Protein AF-A0A950QU11-F1 (afdb_monomer_lite)

Structure (mmCIF, N/CA/C/O backbone):
data_AF-A0A950QU11-F1
#
_entry.id   AF-A0A950QU11-F1
#
loop_
_atom_site.group_PDB
_atom_site.id
_atom_site.type_symbol
_atom_site.label_atom_id
_atom_site.label_alt_id
_atom_site.label_comp_id
_atom_site.label_asym_id
_atom_site.label_entity_id
_atom_site.label_seq_id
_atom_site.pdbx_PDB_ins_code
_atom_site.Cartn_x
_atom_site.Cartn_y
_atom_site.Cartn_z
_atom_site.occupancy
_atom_site.B_iso_or_equiv
_atom_site.auth_seq_id
_atom_site.auth_comp_id
_atom_site.auth_asym_id
_atom_site.auth_atom_id
_atom_site.pdbx_PDB_model_num
ATOM 1 N N . MET A 1 1 ? -15.672 21.286 4.332 1.00 70.62 1 MET A N 1
ATOM 2 C CA . MET A 1 1 ? -15.219 20.022 3.713 1.00 70.62 1 MET A CA 1
ATOM 3 C C . MET A 1 1 ? -14.478 19.255 4.798 1.00 70.62 1 MET A C 1
ATOM 5 O O . MET A 1 1 ? -13.525 19.804 5.331 1.00 70.62 1 MET A O 1
ATOM 9 N N . THR A 1 2 ? -14.972 18.096 5.230 1.00 87.19 2 THR A N 1
ATOM 10 C CA . THR A 1 2 ? -14.345 17.288 6.295 1.00 87.19 2 THR A CA 1
ATOM 11 C C . THR A 1 2 ? -13.383 16.281 5.669 1.00 87.19 2 THR A C 1
ATOM 13 O O . THR A 1 2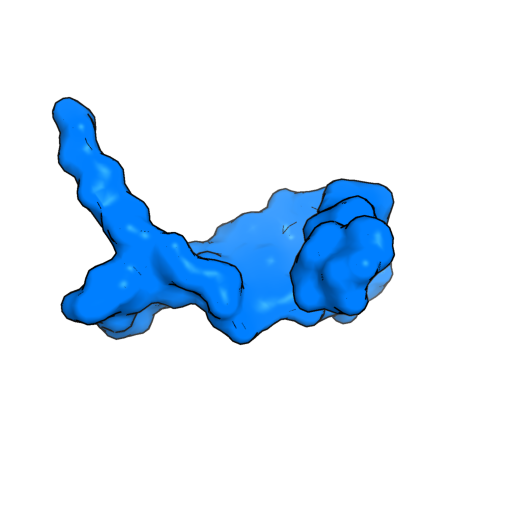 ? -13.788 15.547 4.769 1.00 87.19 2 THR A O 1
ATOM 16 N N . SER A 1 3 ? -12.123 16.259 6.106 1.00 91.25 3 SER A N 1
ATOM 17 C CA . SER A 1 3 ? -11.156 15.226 5.718 1.00 91.25 3 SER A CA 1
ATOM 18 C C . SER A 1 3 ? -11.348 13.965 6.563 1.00 91.25 3 SER A C 1
ATOM 20 O O . SER A 1 3 ? -11.787 14.039 7.709 1.00 91.25 3 SER A O 1
ATOM 22 N N . ILE A 1 4 ? -11.022 12.809 5.985 1.00 94.81 4 ILE A N 1
ATOM 23 C CA . ILE A 1 4 ? -10.987 11.520 6.684 1.00 94.81 4 ILE A CA 1
ATOM 24 C C . ILE A 1 4 ? -9.509 11.162 6.884 1.00 94.81 4 ILE A C 1
ATOM 26 O O . ILE A 1 4 ? -8.769 11.158 5.896 1.00 94.81 4 ILE A O 1
ATOM 30 N N . PRO A 1 5 ? -9.050 10.910 8.120 1.00 97.19 5 PRO A N 1
ATOM 31 C CA . PRO A 1 5 ? -7.669 10.521 8.371 1.00 97.19 5 PRO A CA 1
ATOM 32 C C . PRO A 1 5 ? -7.398 9.107 7.843 1.00 97.19 5 PRO A C 1
ATOM 34 O O . PRO A 1 5 ? -8.217 8.202 7.993 1.00 97.19 5 PRO A O 1
ATOM 37 N N . THR A 1 6 ? -6.231 8.909 7.235 1.00 97.69 6 THR A N 1
ATOM 38 C CA . THR A 1 6 ? -5.826 7.621 6.656 1.00 97.69 6 THR A CA 1
ATOM 39 C C . THR A 1 6 ? -4.362 7.317 6.942 1.00 97.69 6 THR A C 1
ATOM 41 O O . THR A 1 6 ? -3.559 8.241 7.084 1.00 97.69 6 THR A O 1
ATOM 44 N N . ARG A 1 7 ? -3.990 6.036 6.926 1.00 96.94 7 ARG A N 1
ATOM 45 C CA . ARG A 1 7 ? -2.595 5.575 6.896 1.00 96.94 7 ARG A CA 1
ATOM 46 C C . ARG A 1 7 ? -2.332 4.703 5.675 1.00 96.94 7 ARG A C 1
ATOM 48 O O . ARG A 1 7 ? -3.258 4.142 5.094 1.00 96.94 7 ARG A O 1
ATOM 55 N N . LEU A 1 8 ? -1.066 4.580 5.291 1.00 96.94 8 LEU A N 1
ATOM 56 C CA . LEU A 1 8 ? -0.677 3.625 4.261 1.00 96.94 8 LEU A CA 1
ATOM 57 C C . LEU A 1 8 ? -0.850 2.198 4.796 1.00 96.94 8 LEU A C 1
ATOM 59 O O . LEU A 1 8 ? -0.228 1.839 5.793 1.00 96.94 8 LEU A O 1
ATOM 63 N N . TYR A 1 9 ? -1.673 1.402 4.117 1.00 97.44 9 TYR A N 1
ATOM 64 C CA . TYR A 1 9 ? -1.876 -0.013 4.421 1.00 97.44 9 TYR A CA 1
ATOM 65 C C . TYR A 1 9 ? -0.897 -0.892 3.642 1.00 97.44 9 TYR A C 1
ATOM 67 O O . TYR A 1 9 ? -0.218 -1.743 4.212 1.00 97.44 9 TYR A O 1
ATOM 75 N N . SER A 1 10 ? -0.796 -0.669 2.329 1.00 97.62 10 SER A N 1
ATOM 76 C CA . SER A 1 10 ? 0.110 -1.427 1.467 1.00 97.62 10 SER A CA 1
ATOM 77 C C . SER A 1 10 ? 0.522 -0.642 0.229 1.00 97.62 10 SER A C 1
ATOM 79 O O . SER A 1 10 ? -0.220 0.202 -0.273 1.00 97.62 10 SER A O 1
ATOM 81 N N . LEU A 1 11 ? 1.685 -0.992 -0.311 1.00 97.81 11 LEU A N 1
ATOM 82 C CA . LEU A 1 11 ? 2.144 -0.582 -1.631 1.00 97.81 11 LEU A CA 1
ATOM 83 C C . LEU A 1 11 ? 2.567 -1.839 -2.392 1.00 97.81 11 LEU A C 1
ATOM 85 O O . LEU A 1 11 ? 3.371 -2.626 -1.894 1.00 97.81 11 LEU A O 1
ATOM 89 N N . SER A 1 12 ? 2.004 -2.064 -3.575 1.00 97.25 12 SER A N 1
ATOM 90 C CA . SER A 1 12 ? 2.291 -3.262 -4.370 1.00 97.25 12 SER A CA 1
ATOM 91 C C . SER A 1 12 ? 2.442 -2.917 -5.841 1.00 97.25 12 SER A C 1
ATOM 93 O O . SER A 1 12 ? 1.638 -2.170 -6.395 1.00 97.25 12 SER A O 1
ATOM 95 N N . GLN A 1 13 ? 3.455 -3.487 -6.486 1.00 96.25 13 GLN A N 1
ATOM 96 C CA . GLN A 1 13 ? 3.609 -3.401 -7.931 1.00 96.25 13 GLN A CA 1
ATOM 97 C C . GLN A 1 13 ? 2.699 -4.437 -8.601 1.00 96.25 13 GLN A C 1
ATOM 99 O O . GLN A 1 13 ? 2.765 -5.626 -8.289 1.00 96.25 13 GLN A O 1
ATOM 104 N N . VAL A 1 14 ? 1.862 -3.988 -9.534 1.00 94.38 14 VAL A N 1
ATOM 105 C CA . VAL A 1 14 ? 0.951 -4.838 -10.308 1.00 94.38 14 VAL A CA 1
ATOM 106 C C . VAL A 1 14 ? 1.185 -4.554 -11.788 1.00 94.38 14 VAL A C 1
ATOM 108 O O . VAL A 1 14 ? 0.695 -3.573 -12.347 1.00 94.38 14 VAL A O 1
ATOM 111 N N . GLY A 1 15 ? 1.983 -5.410 -12.427 1.00 91.38 15 GLY A N 1
ATOM 112 C CA . GLY A 1 15 ? 2.389 -5.228 -13.819 1.00 91.38 15 GLY A CA 1
ATOM 113 C C . GLY A 1 15 ? 3.182 -3.933 -14.023 1.00 91.38 15 GLY A C 1
ATOM 114 O O . GLY A 1 15 ? 4.218 -3.723 -13.389 1.00 91.38 15 GLY A O 1
ATOM 115 N N . GLY A 1 16 ? 2.693 -3.081 -14.929 1.00 93.75 16 GLY A N 1
ATOM 116 C CA . GLY A 1 16 ? 3.305 -1.802 -15.302 1.00 93.75 16 GLY A CA 1
ATOM 117 C C . GLY A 1 16 ? 2.882 -0.603 -14.444 1.00 93.75 16 GLY A C 1
ATOM 118 O O . GLY A 1 16 ? 3.084 0.532 -14.866 1.00 93.75 16 GLY A O 1
ATOM 119 N N . GLN A 1 17 ? 2.249 -0.834 -13.292 1.00 96.69 17 GLN A N 1
ATOM 120 C CA . GLN A 1 17 ? 1.763 0.199 -12.370 1.00 96.69 17 GLN A CA 1
ATOM 121 C C . GLN A 1 17 ? 1.951 -0.241 -10.912 1.00 96.69 17 GLN A C 1
ATOM 123 O 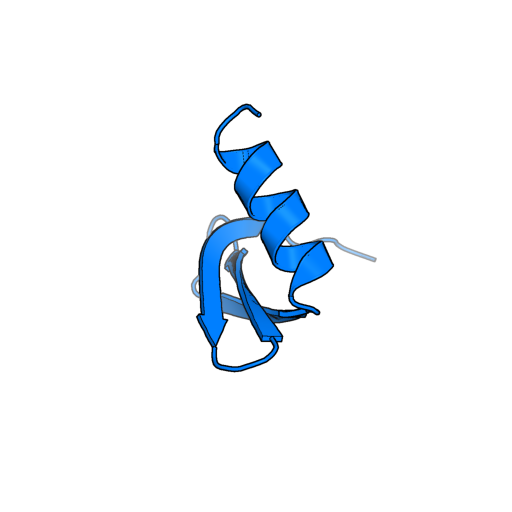O . GLN A 1 17 ? 2.302 -1.392 -10.635 1.00 96.69 17 GLN A O 1
ATOM 128 N N . CYS A 1 18 ? 1.682 0.667 -9.976 1.00 98.00 18 CYS A N 1
ATOM 129 C CA . CYS A 1 18 ? 1.622 0.370 -8.550 1.00 98.00 18 CYS A CA 1
ATOM 130 C C . CYS A 1 18 ? 0.230 0.679 -7.989 1.00 98.00 18 CYS A C 1
ATOM 132 O O . CYS A 1 18 ? -0.441 1.620 -8.419 1.00 98.00 18 CYS A O 1
ATOM 134 N N . VAL A 1 19 ? -0.184 -0.102 -6.994 1.00 98.19 19 VAL A N 1
ATOM 135 C CA . VAL A 1 19 ? -1.381 0.146 -6.190 1.00 98.19 19 VAL A CA 1
ATOM 136 C C . VAL A 1 19 ? -0.943 0.519 -4.787 1.00 98.19 19 VAL A C 1
ATOM 138 O O . VAL A 1 19 ? -0.311 -0.280 -4.091 1.00 98.19 19 VAL A O 1
ATOM 141 N N . MET A 1 20 ? -1.301 1.729 -4.376 1.00 97.88 20 MET A N 1
ATOM 142 C CA . MET A 1 20 ? -1.180 2.194 -3.002 1.00 97.88 20 MET A CA 1
ATOM 143 C C . MET A 1 20 ? -2.545 2.068 -2.328 1.00 97.88 20 MET A C 1
ATOM 145 O O . MET A 1 20 ? -3.516 2.654 -2.797 1.00 97.88 20 MET A O 1
ATOM 149 N N . VAL A 1 21 ? -2.643 1.306 -1.245 1.00 98.25 21 VAL A N 1
ATOM 150 C CA . VAL A 1 21 ? -3.888 1.164 -0.482 1.00 98.25 21 VAL A CA 1
ATOM 151 C C . VAL A 1 21 ? -3.790 2.014 0.772 1.00 98.25 21 VAL A C 1
ATOM 153 O O . VAL A 1 21 ? -2.873 1.837 1.576 1.00 98.25 21 VAL A O 1
ATOM 156 N N . LEU A 1 22 ? -4.741 2.928 0.939 1.00 98.31 22 LEU A N 1
ATOM 157 C CA . LEU A 1 22 ? -4.932 3.679 2.173 1.00 98.31 22 LEU A CA 1
ATOM 158 C C . LEU A 1 22 ? -5.992 2.994 3.036 1.00 98.31 22 LEU A C 1
ATOM 160 O O . LEU A 1 22 ? -7.030 2.568 2.531 1.00 98.31 22 LEU A O 1
ATOM 164 N N . GLU A 1 23 ? -5.732 2.924 4.331 1.00 98.31 23 GLU A N 1
ATOM 165 C CA . GLU A 1 23 ? -6.669 2.490 5.366 1.00 98.31 23 GLU A CA 1
ATOM 166 C C . GLU A 1 23 ? -7.177 3.717 6.116 1.00 98.31 23 GLU A C 1
ATOM 168 O O . GLU A 1 23 ? -6.383 4.564 6.532 1.00 98.31 23 GLU A O 1
ATOM 173 N N . GLU A 1 24 ? -8.492 3.816 6.293 1.00 98.00 24 GLU A N 1
ATOM 174 C CA . GLU A 1 24 ? -9.092 4.807 7.183 1.00 98.00 24 GLU A CA 1
ATOM 175 C C . GLU A 1 24 ? -8.687 4.559 8.642 1.00 98.00 24 GLU A C 1
ATOM 177 O O . GLU A 1 24 ? -8.784 3.441 9.143 1.00 98.00 24 GLU A O 1
ATOM 182 N N . ILE A 1 25 ? -8.281 5.619 9.344 1.00 97.19 25 ILE A N 1
ATOM 183 C CA . ILE A 1 25 ? -8.064 5.546 10.791 1.00 97.19 25 ILE A CA 1
ATOM 184 C C . ILE A 1 25 ? -9.438 5.509 11.476 1.00 97.19 25 ILE A C 1
ATOM 186 O O . ILE A 1 25 ? -10.287 6.353 11.200 1.00 97.19 25 ILE A O 1
ATOM 190 N N . ASP A 1 26 ? -9.640 4.526 12.355 1.00 95.88 26 ASP A N 1
ATOM 191 C CA . ASP A 1 26 ? -10.881 4.283 13.111 1.00 95.88 26 ASP A CA 1
ATOM 192 C C . ASP A 1 26 ? -12.109 3.897 12.259 1.00 95.88 26 ASP A C 1
ATOM 194 O O .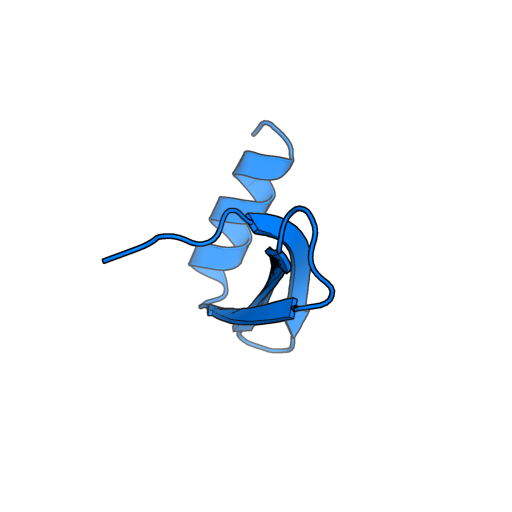 ASP A 1 26 ? -13.253 4.035 12.699 1.00 95.88 26 ASP A O 1
ATOM 198 N N . GLY A 1 27 ? -11.894 3.361 11.053 1.00 96.00 27 GLY A N 1
ATOM 199 C CA . GLY A 1 27 ? -12.970 2.907 10.170 1.00 96.00 27 GLY A CA 1
ATOM 200 C C . GLY A 1 27 ? -12.619 1.655 9.358 1.00 96.00 27 GLY A C 1
ATOM 201 O O . GLY A 1 27 ? -11.462 1.249 9.295 1.00 96.00 27 GLY A O 1
ATOM 202 N N . PRO A 1 28 ? -13.612 1.004 8.724 1.00 96.81 28 PRO A N 1
ATOM 203 C CA . PRO A 1 28 ? -13.403 -0.249 7.996 1.00 96.81 28 PRO A CA 1
ATOM 204 C C . PRO A 1 28 ? -13.015 -0.049 6.519 1.00 96.81 28 PRO A C 1
ATO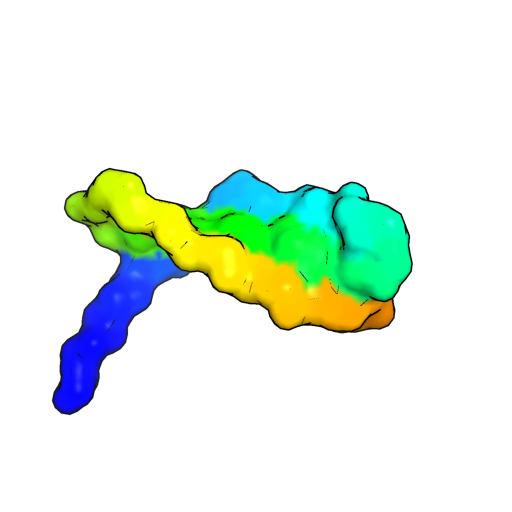M 206 O O . PRO A 1 28 ? -12.959 -1.021 5.764 1.00 96.81 28 PRO A O 1
ATOM 209 N N . ARG A 1 29 ? -12.846 1.197 6.053 1.00 98.12 29 ARG A N 1
ATOM 210 C CA . ARG A 1 29 ? -12.703 1.500 4.622 1.00 98.12 29 ARG A CA 1
ATOM 211 C C . ARG A 1 29 ? -11.254 1.386 4.154 1.00 98.12 29 ARG A C 1
ATOM 213 O O . ARG A 1 29 ? -10.332 1.868 4.806 1.00 98.12 29 ARG A O 1
ATOM 220 N N . LEU A 1 30 ? -11.096 0.834 2.952 1.00 98.19 30 LEU A N 1
ATOM 221 C CA . LEU A 1 30 ? -9.861 0.870 2.175 1.00 98.19 30 LEU A CA 1
ATOM 2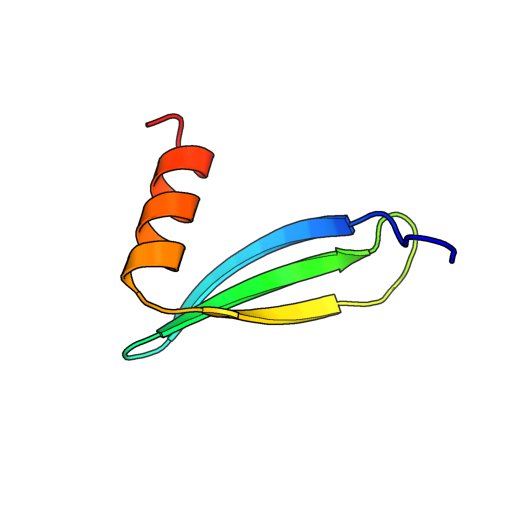22 C C . LEU A 1 30 ? -10.072 1.707 0.913 1.00 98.19 30 LEU A C 1
ATOM 224 O O . LEU A 1 30 ? -11.114 1.601 0.260 1.00 98.19 30 LEU A O 1
ATOM 228 N N . LEU A 1 31 ? -9.071 2.505 0.553 1.00 98.12 31 LEU A N 1
ATOM 229 C CA . LEU A 1 31 ? -9.054 3.299 -0.671 1.00 98.12 31 LEU A CA 1
ATOM 230 C C . LEU A 1 31 ? -7.825 2.925 -1.513 1.00 98.12 31 LEU A C 1
ATOM 232 O O . LEU A 1 31 ? -6.710 3.317 -1.163 1.00 98.12 31 LEU A O 1
ATOM 236 N N . PRO A 1 32 ? -7.997 2.182 -2.620 1.00 97.88 32 PRO A N 1
ATOM 237 C CA . PRO A 1 32 ? -6.916 1.936 -3.563 1.00 97.88 32 PRO A CA 1
ATOM 238 C C . PRO A 1 32 ? -6.679 3.162 -4.456 1.00 97.88 32 PRO A C 1
ATOM 240 O O . PRO A 1 32 ? -7.615 3.732 -5.017 1.00 97.88 32 PRO A O 1
ATOM 243 N N . ILE A 1 33 ? -5.413 3.531 -4.630 1.00 98.06 33 ILE A N 1
ATOM 244 C CA . ILE A 1 33 ? -4.947 4.588 -5.527 1.00 98.06 33 ILE A CA 1
ATOM 245 C C . ILE A 1 33 ? -3.949 3.962 -6.505 1.00 98.06 33 ILE A C 1
ATOM 247 O O . ILE A 1 33 ? -2.889 3.475 -6.105 1.00 98.06 33 ILE A O 1
ATOM 251 N N . TRP A 1 34 ? -4.300 3.967 -7.791 1.00 98.00 34 TRP A N 1
ATOM 252 C CA . TRP A 1 34 ? -3.419 3.522 -8.869 1.00 98.00 34 TRP A CA 1
ATOM 253 C C . TRP A 1 34 ? -2.464 4.644 -9.259 1.00 98.00 34 TRP A C 1
ATOM 255 O O . TRP A 1 34 ? -2.896 5.757 -9.558 1.00 98.00 34 TRP A O 1
ATOM 265 N N . ILE A 1 35 ? -1.173 4.334 -9.267 1.00 97.69 35 ILE A N 1
ATOM 266 C CA . ILE A 1 35 ? -0.092 5.265 -9.593 1.00 97.69 35 ILE A CA 1
ATOM 267 C C . ILE A 1 35 ? 0.898 4.609 -10.560 1.00 97.69 35 ILE A C 1
ATOM 269 O O . ILE A 1 35 ? 0.902 3.387 -10.744 1.00 97.69 35 ILE A O 1
ATOM 273 N N . GLY A 1 36 ? 1.731 5.420 -11.210 1.00 97.81 36 GLY A N 1
ATOM 274 C CA . GLY A 1 36 ? 2.787 4.916 -12.080 1.00 97.81 36 GLY A CA 1
ATOM 275 C C . GLY A 1 36 ? 3.901 4.212 -11.301 1.00 97.81 36 GLY A C 1
ATOM 276 O O . GLY A 1 36 ? 4.012 4.310 -10.076 1.00 97.81 36 GLY A O 1
ATOM 277 N N . LEU A 1 37 ? 4.739 3.472 -12.035 1.00 97.12 37 LEU A N 1
ATOM 278 C CA . LEU A 1 37 ? 5.872 2.740 -11.457 1.00 97.12 37 LEU A CA 1
ATOM 279 C C . LEU A 1 37 ? 6.874 3.665 -10.767 1.00 97.12 37 LEU A C 1
ATOM 281 O O . LEU A 1 37 ? 7.424 3.301 -9.732 1.00 97.12 37 LEU A O 1
ATOM 285 N N . TYR A 1 38 ? 7.115 4.849 -11.332 1.00 96.69 38 TYR A N 1
ATOM 286 C CA . TYR A 1 38 ? 8.099 5.784 -10.796 1.00 96.69 38 TYR A CA 1
ATOM 287 C C . TYR A 1 38 ? 7.602 6.459 -9.518 1.00 96.69 38 TYR A C 1
ATOM 289 O O . TYR A 1 38 ? 8.363 6.552 -8.556 1.00 96.69 38 TYR A O 1
ATOM 297 N N . GLU A 1 39 ? 6.326 6.847 -9.454 1.00 97.19 39 GLU A N 1
ATOM 298 C CA . GLU A 1 39 ? 5.712 7.343 -8.220 1.00 97.19 39 GLU A CA 1
ATOM 299 C C . GLU A 1 39 ? 5.714 6.256 -7.142 1.00 97.19 39 GLU A C 1
ATOM 301 O O . GLU A 1 39 ? 6.101 6.512 -6.002 1.00 97.19 39 GLU A O 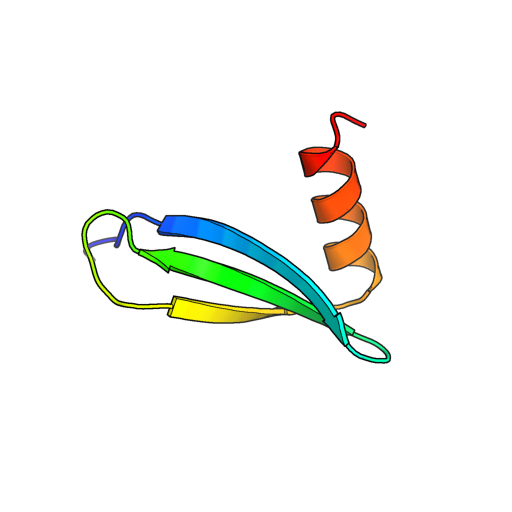1
ATOM 306 N N . GLY A 1 40 ? 5.346 5.024 -7.509 1.00 96.69 40 GLY A N 1
ATOM 307 C CA . GLY A 1 40 ? 5.397 3.884 -6.596 1.00 96.69 40 GLY A CA 1
ATOM 308 C C . GLY A 1 40 ? 6.810 3.613 -6.073 1.00 96.69 40 GLY A C 1
ATOM 309 O O . GLY A 1 40 ? 6.990 3.434 -4.872 1.00 96.69 40 GLY A O 1
ATOM 310 N N . GLY A 1 41 ? 7.821 3.643 -6.943 1.00 95.94 41 GLY A N 1
ATOM 311 C CA . GLY A 1 41 ? 9.223 3.487 -6.553 1.00 95.94 41 GLY A CA 1
ATOM 312 C C . GLY A 1 41 ? 9.699 4.591 -5.607 1.00 95.94 41 GLY A C 1
ATOM 313 O O . GLY A 1 41 ? 10.309 4.293 -4.584 1.00 95.94 41 GLY A O 1
ATOM 314 N N . ALA A 1 42 ? 9.364 5.851 -5.898 1.00 97.12 42 ALA A N 1
ATOM 315 C CA . ALA A 1 42 ? 9.705 6.986 -5.040 1.00 97.12 42 ALA A CA 1
ATOM 316 C C . ALA A 1 42 ? 9.078 6.868 -3.640 1.00 97.12 42 ALA A C 1
ATOM 318 O O . ALA A 1 42 ? 9.763 7.071 -2.639 1.00 97.12 42 ALA A O 1
ATOM 319 N N . ILE A 1 43 ? 7.802 6.479 -3.558 1.00 96.75 43 ILE A N 1
ATOM 320 C CA . ILE A 1 43 ? 7.126 6.238 -2.275 1.00 96.75 43 ILE A CA 1
ATOM 321 C C . ILE A 1 43 ? 7.783 5.065 -1.539 1.00 96.75 43 ILE A C 1
ATOM 323 O O . ILE A 1 43 ? 8.046 5.166 -0.344 1.00 96.75 43 ILE A O 1
ATOM 327 N N . GLY A 1 44 ? 8.087 3.968 -2.239 1.00 95.56 44 GLY A N 1
ATOM 328 C CA . GLY A 1 44 ? 8.766 2.810 -1.655 1.00 95.56 44 GLY A CA 1
ATOM 329 C C . GLY A 1 44 ? 10.128 3.154 -1.044 1.00 95.56 44 GLY A C 1
ATOM 330 O O . GLY A 1 44 ? 10.426 2.711 0.067 1.00 95.56 44 GLY A O 1
ATOM 331 N N . MET A 1 45 ? 10.926 3.984 -1.725 1.00 95.94 45 MET A N 1
ATOM 332 C CA . MET A 1 45 ? 12.203 4.481 -1.195 1.00 95.94 45 MET A CA 1
ATOM 333 C C . MET A 1 45 ? 11.995 5.319 0.070 1.00 95.94 45 MET A C 1
ATOM 335 O O . MET A 1 45 ? 12.596 5.015 1.100 1.00 95.94 45 MET A O 1
ATOM 339 N N . ALA A 1 46 ? 11.058 6.273 0.037 1.00 95.38 46 ALA A N 1
ATOM 340 C CA . ALA A 1 46 ? 10.754 7.115 1.193 1.00 95.38 46 ALA A CA 1
ATOM 341 C C . ALA A 1 46 ? 10.297 6.295 2.417 1.00 95.38 46 ALA A C 1
ATOM 343 O O . ALA A 1 46 ? 10.720 6.561 3.541 1.00 95.38 46 ALA A O 1
ATOM 344 N N . LEU A 1 47 ? 9.475 5.257 2.211 1.00 92.56 47 LEU A N 1
ATOM 345 C CA . LEU A 1 47 ? 9.038 4.340 3.276 1.00 92.56 47 LEU A CA 1
ATOM 346 C C . LEU A 1 47 ? 10.178 3.481 3.836 1.00 92.56 47 LEU A C 1
ATOM 348 O O . LEU A 1 47 ? 10.118 3.065 4.991 1.00 92.56 47 LEU A O 1
ATOM 352 N N . SER A 1 48 ? 11.203 3.218 3.027 1.00 92.62 48 SER A N 1
ATOM 353 C CA . SER A 1 48 ? 12.389 2.449 3.422 1.00 92.62 48 SER A CA 1
ATOM 354 C C . SER A 1 48 ? 13.458 3.314 4.103 1.00 92.62 48 SER A C 1
ATOM 356 O O . SER A 1 48 ? 14.501 2.790 4.489 1.00 92.62 48 SER A O 1
ATOM 358 N N . GLY A 1 49 ? 13.215 4.622 4.258 1.00 87.12 49 GLY A N 1
ATOM 359 C CA . GLY A 1 49 ? 14.172 5.566 4.839 1.00 87.12 49 GLY A CA 1
ATOM 360 C C . GLY A 1 49 ? 15.344 5.906 3.915 1.00 87.12 49 GLY A C 1
ATOM 361 O O . GLY A 1 49 ? 16.423 6.229 4.416 1.00 87.12 49 GLY A O 1
ATOM 362 N N . GLN A 1 50 ? 15.145 5.792 2.598 1.00 59.59 50 GLN A N 1
ATOM 363 C CA . GLN A 1 50 ? 16.113 6.173 1.566 1.00 59.59 50 GLN A CA 1
ATOM 364 C C . GLN A 1 50 ? 15.789 7.533 0.953 1.00 59.59 50 GLN A C 1
ATOM 366 O O . GLN A 1 50 ? 14.585 7.842 0.790 1.00 59.59 50 GLN A O 1
#

Foldseek 3Di:
DDDFDWDFPDWDDDPQWIWTWIDTDPDDDIDIDIGGPVVSVVVVCVVVVD

Secondary structure (DSSP, 8-state):
-----EEEEEEEEETTEEEEEEEETTSS-EEEEEEEHHHHHHHHHHHTT-

Radius of gyration: 11.97 Å; chains: 1; bounding box: 31×25×28 Å

Sequence (50 aa):
MTSIPTRLYSLSQVGGQCVMVLEEIDGPRLLPIWIGLYEGGAIGMALSGQ

pLDDT: mean 94.96, std 6.69, range [59.59, 98.31]